Protein AF-A0A6S7HS37-F1 (afdb_monomer)

Mean predicted aligned error: 5.72 Å

Foldseek 3Di:
DCLLLVLLQQLLPLVDLVSVLVSLVVLLCVLVVPVVSVVLVCVLQPPVRSVVSNVCSNCCSVVQDNVSSCSSNVTPRDDDDDPDPPD

Radius of gyration: 13.05 Å; Cα contacts (8 Å, |Δi|>4): 94; chains: 1; bounding box: 36×22×39 Å

Sequence (87 aa):
LRVVHGLLFALGNANHPDSQRQAAITLEFFVRSFPFVNDKVKEALGETFYEEFLKNPDDLYVKLTSIQADVLSSNKINIPGDTEVQE

Secondary structure (DSSP, 8-state):
--HHHHHHHHHT-TT-HHHHHHHHHHHHHHHHH-HHHHHHHHHHH-HHHHHHHHH-HHHHHHH--HHHHHHHHT-------------

Solvent-accessible surface area (backbone atoms only — not comparable to full-atom values): 4871 Å² total; per-residue (Å²): 75,68,62,64,40,51,29,37,30,38,40,22,36,79,92,40,61,70,53,9,38,54,24,31,55,52,46,50,53,46,33,76,72,32,68,71,51,30,53,55,49,35,66,73,55,32,67,71,54,37,53,52,40,72,74,38,38,90,54,39,59,81,69,61,46,75,66,58,23,47,53,28,54,66,55,81,67,74,49,78,60,94,83,76,85,83,127

pLDDT: mean 84.71, std 12.11, range [40.81, 95.25]

Organism: Paramuricea clavata (NCBI:txid317549)

Structure (mmCIF, N/CA/C/O backbone):
data_AF-A0A6S7HS37-F1
#
_entry.id   AF-A0A6S7HS37-F1
#
loop_
_atom_site.group_PDB
_atom_site.id
_atom_site.type_symbol
_atom_site.label_atom_id
_atom_site.label_alt_id
_atom_site.label_comp_id
_atom_site.label_asym_id
_atom_site.label_entity_id
_atom_site.label_seq_id
_atom_site.pdbx_PDB_ins_code
_atom_site.Cartn_x
_atom_site.Cartn_y
_atom_site.Cartn_z
_atom_site.occupancy
_atom_site.B_iso_or_equiv
_atom_site.auth_seq_id
_atom_site.auth_comp_id
_atom_site.auth_asym_id
_atom_site.auth_atom_id
_atom_site.pdbx_PDB_model_num
ATOM 1 N N . LEU A 1 1 ? -7.921 -8.013 11.803 1.00 61.94 1 LEU A N 1
ATOM 2 C CA . LEU A 1 1 ? -7.680 -8.319 10.373 1.00 61.94 1 LEU A CA 1
ATOM 3 C C . LEU A 1 1 ? -6.241 -7.967 9.974 1.00 61.94 1 LEU A C 1
ATOM 5 O O . LEU A 1 1 ? -5.911 -6.796 9.860 1.00 61.94 1 LEU A O 1
ATOM 9 N N . ARG A 1 2 ? -5.379 -8.971 9.736 1.00 84.31 2 ARG A N 1
ATOM 10 C CA . ARG A 1 2 ? -3.986 -8.781 9.255 1.00 84.31 2 ARG A CA 1
ATOM 11 C C . ARG A 1 2 ? -3.863 -8.551 7.739 1.00 84.31 2 ARG A C 1
ATOM 13 O O . ARG A 1 2 ? -2.761 -8.366 7.237 1.00 84.31 2 ARG A O 1
ATOM 20 N N . VAL A 1 3 ? -4.984 -8.560 7.017 1.00 91.19 3 VAL A N 1
ATOM 21 C CA . VAL A 1 3 ? -5.016 -8.449 5.549 1.00 91.19 3 VAL A CA 1
ATOM 22 C C . VAL A 1 3 ? -4.394 -7.134 5.080 1.00 91.19 3 VAL A C 1
ATOM 24 O O . VAL A 1 3 ? -3.512 -7.154 4.232 1.00 91.19 3 VAL A O 1
ATOM 27 N N . VAL A 1 4 ? -4.773 -6.004 5.686 1.00 93.44 4 VAL A N 1
ATOM 28 C CA . VAL A 1 4 ? -4.265 -4.679 5.288 1.00 93.44 4 VAL A CA 1
ATOM 29 C C . VAL A 1 4 ? -2.759 -4.553 5.522 1.00 93.44 4 VAL A C 1
ATOM 31 O O . VAL A 1 4 ? -2.050 -4.045 4.661 1.00 93.44 4 VAL A O 1
ATOM 34 N N . HIS A 1 5 ? -2.253 -5.096 6.632 1.00 93.44 5 HIS A N 1
ATOM 35 C CA . HIS A 1 5 ? -0.814 -5.168 6.892 1.00 93.44 5 HIS A CA 1
ATOM 36 C C . HIS A 1 5 ? -0.072 -5.929 5.788 1.00 93.44 5 HIS A C 1
ATOM 38 O O . HIS A 1 5 ? 0.933 -5.441 5.276 1.00 93.44 5 HIS A O 1
ATOM 44 N N . GLY A 1 6 ? -0.588 -7.099 5.395 1.00 94.25 6 GLY A N 1
ATOM 45 C CA . GLY A 1 6 ? -0.004 -7.905 4.323 1.00 94.25 6 GLY A CA 1
ATOM 46 C C . GLY A 1 6 ? -0.049 -7.212 2.960 1.00 94.25 6 GLY A C 1
ATOM 47 O O . GLY A 1 6 ? 0.918 -7.295 2.209 1.00 94.25 6 GLY A O 1
ATOM 48 N N . LEU A 1 7 ? -1.130 -6.484 2.658 1.00 94.19 7 LEU A N 1
ATOM 49 C CA . LEU A 1 7 ? -1.241 -5.706 1.421 1.00 94.19 7 LEU A CA 1
ATOM 50 C C . LEU A 1 7 ? -0.238 -4.552 1.385 1.00 94.19 7 LEU A C 1
ATOM 52 O O . LEU A 1 7 ? 0.443 -4.388 0.380 1.00 94.19 7 LEU A O 1
ATOM 56 N N . LEU A 1 8 ? -0.087 -3.796 2.476 1.00 93.00 8 LEU A N 1
ATOM 57 C CA . LEU A 1 8 ? 0.938 -2.751 2.566 1.00 93.00 8 LEU A CA 1
ATOM 58 C C . LEU A 1 8 ? 2.345 -3.346 2.442 1.00 93.00 8 LEU A C 1
ATOM 60 O O . LEU A 1 8 ? 3.162 -2.830 1.687 1.00 93.00 8 LEU A O 1
ATOM 64 N N . PHE A 1 9 ? 2.610 -4.476 3.100 1.00 93.38 9 PHE A N 1
ATOM 65 C CA . PHE A 1 9 ? 3.893 -5.168 2.992 1.00 93.38 9 PHE A CA 1
ATOM 66 C C . PHE A 1 9 ? 4.202 -5.587 1.546 1.00 93.38 9 PHE A C 1
ATOM 68 O O . PHE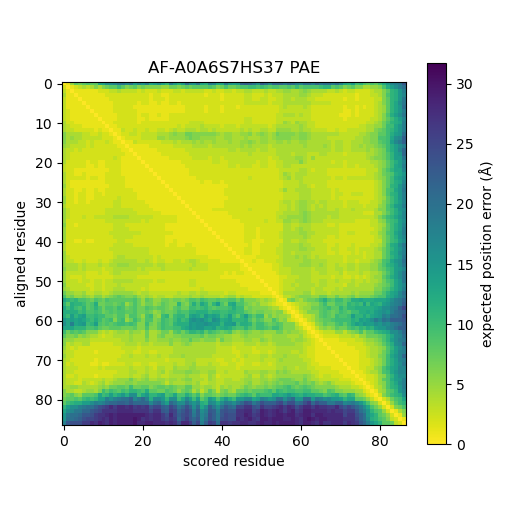 A 1 9 ? 5.289 -5.321 1.037 1.00 93.38 9 PHE A O 1
ATOM 75 N N . ALA A 1 10 ? 3.232 -6.200 0.861 1.00 92.75 10 ALA A N 1
ATOM 76 C CA . ALA A 1 10 ? 3.365 -6.599 -0.537 1.00 92.75 10 ALA A CA 1
ATOM 77 C C . ALA A 1 10 ? 3.515 -5.392 -1.477 1.00 92.75 10 ALA A C 1
ATOM 79 O O . ALA A 1 10 ? 4.305 -5.450 -2.416 1.00 92.75 10 ALA A O 1
ATOM 80 N N . LEU A 1 11 ? 2.823 -4.283 -1.198 1.00 91.44 11 LEU A N 1
ATOM 81 C CA . LEU A 1 11 ? 2.956 -3.027 -1.938 1.00 91.44 11 LEU A CA 1
ATOM 82 C C . LEU A 1 11 ? 4.364 -2.425 -1.811 1.00 91.44 11 LEU A C 1
ATOM 84 O O . LEU A 1 11 ? 4.864 -1.828 -2.759 1.00 91.44 11 LEU A O 1
ATOM 88 N N . GLY A 1 12 ? 5.037 -2.620 -0.675 1.00 90.50 12 GLY A N 1
ATOM 89 C CA . GLY A 1 12 ? 6.422 -2.186 -0.463 1.00 90.50 12 GLY A CA 1
ATOM 90 C C . GLY A 1 12 ? 7.479 -3.041 -1.172 1.00 90.50 12 GLY A C 1
ATOM 91 O O . GLY A 1 12 ? 8.651 -2.674 -1.187 1.00 90.50 12 GLY A O 1
ATOM 92 N N . ASN A 1 13 ? 7.108 -4.176 -1.772 1.00 89.75 13 ASN A N 1
ATOM 93 C CA . ASN A 1 13 ? 8.063 -5.119 -2.353 1.00 89.75 13 ASN A CA 1
ATOM 94 C C . ASN A 1 13 ? 8.473 -4.739 -3.788 1.00 89.75 13 ASN A C 1
ATOM 96 O O . ASN A 1 13 ? 8.038 -5.361 -4.756 1.00 89.75 13 ASN A O 1
AT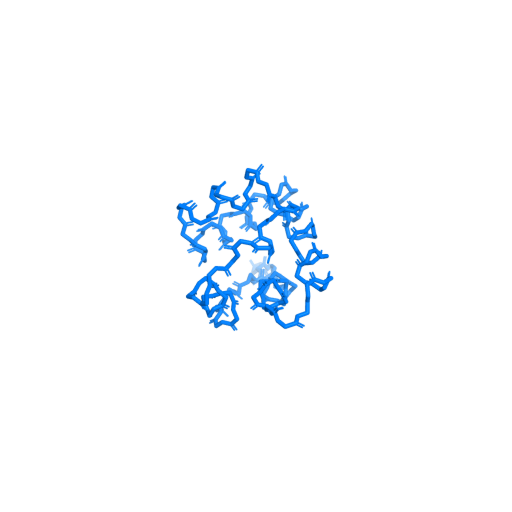OM 100 N N . ALA A 1 14 ? 9.366 -3.755 -3.920 1.00 83.94 14 ALA A N 1
ATOM 101 C CA . ALA A 1 14 ? 9.846 -3.233 -5.209 1.00 83.94 14 ALA A CA 1
ATOM 102 C C . ALA A 1 14 ? 10.532 -4.271 -6.123 1.00 83.94 14 ALA A C 1
ATOM 104 O O . ALA A 1 14 ? 10.674 -4.045 -7.321 1.00 83.94 14 ALA A O 1
ATOM 105 N N . ASN A 1 15 ? 10.931 -5.427 -5.583 1.00 87.75 15 ASN A N 1
ATOM 106 C CA . ASN A 1 15 ? 11.526 -6.513 -6.365 1.00 87.75 15 ASN A CA 1
ATOM 107 C C . ASN A 1 15 ? 10.483 -7.356 -7.123 1.00 87.75 15 ASN A C 1
ATOM 109 O O . ASN A 1 15 ? 10.861 -8.182 -7.949 1.00 87.75 15 ASN A O 1
ATOM 113 N N . HIS A 1 16 ? 9.186 -7.179 -6.837 1.00 89.75 16 HIS A N 1
ATOM 114 C CA . HIS A 1 16 ? 8.098 -7.973 -7.416 1.00 89.75 16 HIS A CA 1
ATOM 115 C C . HIS A 1 16 ? 6.946 -7.067 -7.903 1.00 89.75 16 HIS A C 1
ATOM 117 O O . HIS A 1 16 ? 5.909 -6.984 -7.236 1.00 89.75 16 HIS A O 1
ATOM 123 N N . PRO A 1 17 ? 7.091 -6.411 -9.072 1.00 85.44 17 PRO A N 1
ATOM 124 C CA . PRO A 1 17 ? 6.144 -5.401 -9.561 1.00 85.44 17 PRO A CA 1
ATOM 125 C C . PRO A 1 17 ? 4.695 -5.891 -9.688 1.00 85.44 17 PRO A C 1
ATOM 127 O O . PRO A 1 17 ? 3.769 -5.188 -9.291 1.00 85.44 17 PRO A O 1
ATOM 130 N N . ASP A 1 18 ? 4.483 -7.123 -10.163 1.00 88.44 18 ASP A N 1
ATOM 131 C CA . ASP A 1 18 ? 3.134 -7.695 -10.291 1.00 88.44 18 ASP A CA 1
ATOM 132 C C . ASP A 1 18 ? 2.442 -7.840 -8.930 1.00 88.44 18 ASP A C 1
ATOM 134 O O . ASP A 1 18 ? 1.259 -7.523 -8.789 1.00 88.44 18 ASP A O 1
ATOM 138 N N . SER A 1 19 ? 3.193 -8.261 -7.906 1.00 89.25 19 SER A N 1
ATOM 139 C CA . SER A 1 19 ? 2.682 -8.371 -6.538 1.00 89.25 19 SER A CA 1
ATOM 140 C C . SER A 1 19 ? 2.350 -6.999 -5.959 1.00 89.25 19 SER A C 1
ATOM 142 O O . SER A 1 19 ? 1.334 -6.868 -5.277 1.00 89.25 19 SER A O 1
ATOM 144 N N . GLN A 1 20 ? 3.176 -5.982 -6.222 1.00 88.69 20 GLN A N 1
ATOM 145 C CA . GLN A 1 20 ? 2.886 -4.617 -5.781 1.00 88.69 20 GLN A CA 1
ATOM 146 C C . GLN A 1 20 ? 1.614 -4.092 -6.438 1.00 88.69 20 GLN A C 1
ATOM 148 O O . GLN A 1 20 ? 0.744 -3.566 -5.748 1.00 88.69 20 GLN A O 1
ATOM 153 N N . ARG A 1 21 ? 1.474 -4.279 -7.755 1.00 88.19 21 ARG A N 1
ATOM 154 C CA . ARG A 1 21 ? 0.296 -3.846 -8.507 1.00 88.19 21 ARG A CA 1
ATOM 155 C C . ARG A 1 21 ? -0.979 -4.504 -7.985 1.00 88.19 21 ARG A C 1
ATOM 157 O O . ARG A 1 21 ? -1.964 -3.822 -7.714 1.00 88.19 21 ARG A O 1
ATOM 164 N N . GLN A 1 22 ? -0.967 -5.823 -7.805 1.00 91.81 22 GLN A N 1
ATOM 165 C CA . GLN A 1 22 ? -2.119 -6.557 -7.274 1.00 91.81 22 GLN A CA 1
ATOM 166 C C . GLN A 1 22 ? -2.469 -6.112 -5.848 1.00 91.81 22 GLN A C 1
ATOM 168 O O . GLN A 1 22 ? -3.650 -5.957 -5.521 1.00 91.81 22 GLN A O 1
ATOM 173 N N . ALA A 1 23 ? -1.458 -5.859 -5.013 1.00 92.44 23 ALA A N 1
ATOM 174 C CA . ALA A 1 23 ? -1.657 -5.336 -3.670 1.00 92.44 23 ALA A CA 1
ATOM 175 C C . ALA A 1 23 ? -2.244 -3.917 -3.683 1.00 92.44 23 ALA A C 1
ATOM 177 O O . ALA A 1 23 ? -3.163 -3.657 -2.911 1.00 92.44 23 ALA A O 1
ATOM 178 N N . ALA A 1 24 ? -1.783 -3.036 -4.579 1.00 90.88 24 ALA A N 1
ATOM 179 C CA . ALA A 1 24 ? -2.295 -1.673 -4.738 1.00 90.88 24 ALA A CA 1
ATOM 180 C C . ALA A 1 24 ? -3.787 -1.667 -5.094 1.00 90.88 24 ALA A C 1
ATOM 182 O O . ALA A 1 24 ? -4.577 -1.041 -4.393 1.00 90.88 24 ALA A O 1
ATOM 183 N N . ILE A 1 25 ? -4.177 -2.422 -6.128 1.00 90.88 25 ILE A N 1
ATOM 184 C CA . ILE A 1 25 ? -5.573 -2.532 -6.587 1.00 90.88 25 ILE A CA 1
ATOM 185 C C . ILE A 1 25 ? -6.461 -3.094 -5.471 1.00 90.88 25 ILE A C 1
ATOM 187 O O . ILE A 1 25 ? -7.554 -2.596 -5.202 1.00 90.88 25 ILE A O 1
ATOM 191 N N . THR A 1 26 ? -5.982 -4.132 -4.782 1.00 93.56 26 THR A N 1
ATOM 192 C CA . THR A 1 26 ? -6.740 -4.751 -3.689 1.00 93.56 26 THR A CA 1
ATOM 193 C C . THR A 1 26 ? -6.884 -3.791 -2.508 1.00 93.56 26 THR A C 1
ATOM 195 O O . THR A 1 26 ? -7.968 -3.663 -1.940 1.00 93.56 26 THR A O 1
ATOM 198 N N . LEU A 1 27 ? -5.812 -3.089 -2.137 1.00 93.31 27 LEU A N 1
ATOM 199 C CA . LEU A 1 27 ? -5.830 -2.103 -1.060 1.00 93.31 27 LEU A CA 1
ATOM 200 C C . LEU A 1 27 ? -6.755 -0.929 -1.393 1.00 93.31 27 LEU A C 1
ATOM 202 O O . LEU A 1 27 ? -7.486 -0.482 -0.511 1.00 93.31 27 LEU A O 1
ATOM 206 N N . GLU A 1 28 ? -6.773 -0.474 -2.650 1.00 92.94 28 GLU A N 1
ATOM 207 C CA . GLU A 1 28 ? -7.691 0.564 -3.125 1.00 92.94 28 GLU A CA 1
ATOM 208 C C . GLU A 1 28 ? -9.146 0.150 -2.886 1.00 92.94 28 GLU A C 1
ATOM 210 O O . GLU A 1 28 ? -9.928 0.909 -2.308 1.00 92.94 28 GLU A O 1
ATOM 215 N N . PHE A 1 29 ? -9.502 -1.078 -3.274 1.00 93.75 29 PHE A N 1
ATOM 216 C CA . PHE A 1 29 ? -10.836 -1.614 -3.028 1.00 93.75 29 PHE A CA 1
ATOM 217 C C . PHE A 1 29 ? -11.195 -1.570 -1.536 1.00 93.75 29 PHE A C 1
ATOM 219 O O . PHE A 1 29 ? -12.290 -1.126 -1.183 1.00 93.75 29 PHE A O 1
ATOM 226 N N . PHE A 1 30 ? -10.278 -1.973 -0.650 1.00 93.94 30 PHE A N 1
ATOM 227 C CA . PHE A 1 30 ? -10.514 -1.944 0.794 1.00 93.94 30 PHE A CA 1
ATOM 228 C C . PHE A 1 30 ? -10.730 -0.526 1.333 1.00 93.94 30 PHE A C 1
ATOM 230 O O . PHE A 1 30 ? -11.699 -0.307 2.058 1.00 93.94 30 PHE A O 1
ATOM 237 N N . VAL A 1 31 ? -9.873 0.439 0.987 1.00 93.31 31 VAL A N 1
ATOM 238 C CA . VAL A 1 31 ? -10.023 1.811 1.502 1.00 93.31 31 VAL A CA 1
ATOM 239 C C . VAL A 1 31 ? -11.289 2.482 0.966 1.00 93.31 31 VAL A C 1
ATOM 241 O O . VAL A 1 31 ? -11.971 3.176 1.710 1.00 93.31 31 VAL A O 1
ATOM 244 N N . ARG A 1 32 ? -11.678 2.225 -0.290 1.00 93.38 32 ARG A N 1
ATOM 245 C CA . ARG A 1 32 ? -12.922 2.777 -0.851 1.00 93.38 32 ARG A CA 1
ATOM 246 C C . ARG A 1 32 ? -14.176 2.130 -0.265 1.00 93.38 32 ARG A C 1
ATOM 248 O O . ARG A 1 32 ? -15.209 2.788 -0.189 1.00 93.38 32 ARG A O 1
ATOM 255 N N . SER A 1 33 ? -14.096 0.858 0.124 1.00 95.25 33 SER A N 1
ATOM 256 C CA . SER A 1 33 ? -15.251 0.094 0.614 1.00 95.25 33 SER A CA 1
ATOM 257 C C . SER A 1 33 ? -15.471 0.228 2.120 1.00 95.25 33 SER A C 1
ATOM 259 O O . SER A 1 33 ? -16.604 0.112 2.582 1.00 95.25 33 SER A O 1
ATOM 261 N N . PHE A 1 34 ? -14.411 0.466 2.898 1.00 93.38 34 PHE A N 1
ATOM 262 C CA . PHE A 1 34 ? -14.464 0.456 4.359 1.00 93.38 34 PHE A CA 1
ATOM 263 C C . PHE A 1 34 ? -13.836 1.736 4.941 1.00 93.38 34 PHE A C 1
ATOM 265 O O . PHE A 1 34 ? -12.608 1.820 5.030 1.00 93.38 34 PHE A O 1
ATOM 272 N N . PRO A 1 35 ? -14.645 2.708 5.416 1.00 93.25 35 PRO A N 1
ATOM 273 C CA . PRO A 1 35 ? -14.144 3.977 5.961 1.00 93.25 35 PRO A CA 1
ATOM 274 C C . PRO A 1 35 ? -13.117 3.806 7.090 1.00 93.25 35 PRO A C 1
ATOM 276 O O . PRO A 1 35 ? -12.091 4.475 7.109 1.00 93.25 35 PRO A O 1
ATOM 279 N N . PHE A 1 36 ? -13.323 2.831 7.980 1.00 91.38 36 PHE A N 1
ATOM 280 C CA . PHE A 1 36 ? -12.359 2.542 9.045 1.00 91.38 36 PHE A CA 1
ATOM 281 C C . PHE A 1 36 ? -10.994 2.077 8.508 1.00 91.38 36 PHE A C 1
ATOM 283 O O . PHE A 1 36 ? -9.947 2.434 9.049 1.00 91.38 36 PHE A O 1
ATOM 290 N N . VAL A 1 37 ? -10.987 1.293 7.424 1.00 93.12 37 VAL A N 1
ATOM 291 C CA . VAL A 1 37 ? -9.744 0.864 6.769 1.00 93.12 37 VAL A CA 1
ATOM 292 C C . VAL A 1 37 ? -9.067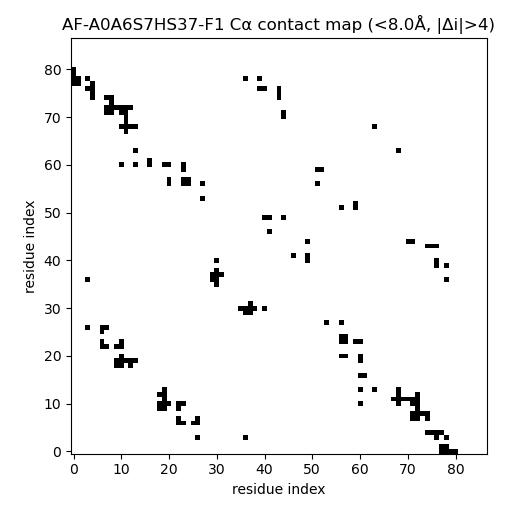 2.050 6.090 1.00 93.12 37 VAL A C 1
ATOM 294 O O . VAL A 1 37 ? -7.855 2.194 6.222 1.00 93.12 37 VAL A O 1
ATOM 297 N N . ASN A 1 38 ? -9.835 2.916 5.419 1.00 93.50 38 ASN A N 1
ATOM 298 C CA . ASN A 1 38 ? -9.337 4.167 4.844 1.00 93.50 38 ASN A CA 1
ATOM 299 C C . ASN A 1 38 ? -8.580 5.001 5.878 1.00 93.50 38 ASN A C 1
ATOM 301 O O . ASN A 1 38 ? -7.435 5.372 5.633 1.00 93.50 38 ASN A O 1
ATOM 305 N N . ASP A 1 39 ? -9.175 5.227 7.047 1.00 93.50 39 ASP A N 1
ATOM 306 C CA . ASP A 1 39 ? -8.568 6.070 8.077 1.00 93.50 39 ASP A CA 1
ATOM 307 C C . ASP A 1 39 ? -7.260 5.467 8.593 1.00 93.50 39 ASP A C 1
ATOM 309 O O . ASP A 1 39 ? -6.248 6.158 8.704 1.00 93.50 39 ASP A O 1
ATOM 313 N N . LYS A 1 40 ? -7.244 4.149 8.824 1.00 92.88 40 LYS A N 1
ATOM 314 C CA . LYS A 1 40 ? -6.049 3.435 9.290 1.00 92.88 40 LYS A CA 1
ATOM 315 C C . LYS A 1 40 ? -4.930 3.415 8.250 1.00 92.88 40 LYS A C 1
ATOM 317 O O . LYS A 1 40 ? -3.759 3.518 8.608 1.00 92.88 40 LYS A O 1
ATOM 322 N N . VAL A 1 41 ? -5.268 3.288 6.969 1.00 92.12 41 VAL A N 1
ATOM 323 C CA . VAL A 1 41 ? -4.287 3.319 5.875 1.00 92.12 41 VAL A CA 1
ATOM 324 C C . VAL A 1 41 ? -3.757 4.737 5.659 1.00 92.12 41 VAL A C 1
ATOM 326 O O . VAL A 1 41 ? -2.548 4.904 5.511 1.00 92.12 41 VAL A O 1
ATOM 329 N N . LYS A 1 42 ? -4.618 5.761 5.714 1.00 93.44 42 LYS A N 1
ATOM 330 C CA . LYS A 1 42 ? -4.204 7.169 5.633 1.00 93.44 42 LYS A CA 1
ATOM 331 C C . LYS A 1 42 ? -3.267 7.542 6.785 1.00 93.44 42 LYS A C 1
ATOM 333 O O . LYS A 1 42 ? -2.261 8.205 6.553 1.00 93.44 42 LYS A O 1
ATOM 338 N N . GLU A 1 43 ? -3.552 7.070 8.000 1.00 91.69 43 GLU A N 1
ATOM 339 C CA . GLU A 1 43 ? -2.678 7.227 9.171 1.00 91.69 43 GLU A CA 1
ATOM 340 C C . GLU A 1 43 ? -1.303 6.572 8.946 1.00 91.69 43 GLU A C 1
ATOM 342 O O . GLU A 1 43 ? -0.276 7.187 9.220 1.00 91.69 43 GLU A O 1
ATOM 347 N N . ALA A 1 44 ? -1.273 5.349 8.406 1.00 89.69 44 ALA A N 1
ATOM 348 C CA . ALA A 1 44 ? -0.031 4.606 8.188 1.00 89.69 44 ALA A CA 1
ATOM 349 C C . ALA A 1 44 ? 0.848 5.185 7.066 1.00 89.69 44 ALA A C 1
ATOM 351 O O . ALA A 1 44 ? 2.072 5.156 7.175 1.00 89.69 44 ALA A O 1
ATOM 352 N N . LEU A 1 45 ? 0.240 5.681 5.986 1.00 89.25 45 LEU A N 1
ATOM 353 C CA . LEU A 1 45 ? 0.961 6.228 4.833 1.00 89.25 45 LEU A CA 1
ATOM 354 C C . LEU A 1 45 ? 1.332 7.704 5.007 1.00 89.25 45 LEU A C 1
ATOM 356 O O . LEU A 1 45 ? 2.303 8.167 4.411 1.00 89.25 45 LEU A O 1
ATOM 360 N N . GLY A 1 46 ? 0.573 8.440 5.818 1.00 90.56 46 GLY A N 1
ATOM 361 C CA . GLY A 1 46 ? 0.621 9.895 5.854 1.00 90.56 46 GLY A CA 1
ATOM 362 C C . GLY A 1 46 ? -0.147 10.519 4.686 1.00 90.56 46 GLY A C 1
ATOM 363 O O . GLY A 1 46 ? -0.331 9.917 3.628 1.00 90.56 46 GLY A O 1
ATOM 364 N N . GLU A 1 47 ? -0.610 11.754 4.882 1.00 89.31 47 GLU A N 1
ATOM 365 C CA . GLU A 1 47 ? -1.565 12.411 3.982 1.00 89.31 47 GLU A CA 1
ATOM 366 C C . GLU A 1 47 ? -1.053 12.545 2.542 1.00 89.31 47 GLU A C 1
ATOM 368 O O . GLU A 1 47 ? -1.733 12.109 1.618 1.00 89.31 47 GLU A O 1
ATOM 373 N N . THR A 1 48 ? 0.171 13.042 2.348 1.00 88.75 48 THR A N 1
ATOM 374 C CA . THR A 1 48 ? 0.754 13.228 1.009 1.00 88.75 48 THR A CA 1
ATOM 375 C C . THR A 1 48 ? 0.868 11.914 0.236 1.00 88.75 48 THR A C 1
ATOM 377 O O . THR A 1 48 ? 0.443 11.832 -0.913 1.00 88.75 48 THR A O 1
ATOM 380 N N . PHE A 1 49 ? 1.406 10.865 0.866 1.00 87.38 49 PHE A N 1
ATOM 381 C CA . PHE A 1 49 ? 1.589 9.580 0.192 1.00 87.38 49 PHE A CA 1
ATOM 382 C C . PHE A 1 49 ? 0.245 8.884 -0.063 1.00 87.38 49 PHE A C 1
ATOM 384 O O . PHE A 1 49 ? 0.049 8.255 -1.102 1.00 87.38 49 PHE A O 1
ATOM 391 N N . TYR A 1 50 ? -0.715 9.049 0.849 1.00 90.38 50 TYR A N 1
ATOM 392 C CA . TYR A 1 50 ? -2.068 8.542 0.666 1.00 90.38 50 TYR A CA 1
ATOM 393 C C . TYR A 1 50 ? -2.786 9.187 -0.530 1.00 90.38 50 TYR A C 1
ATOM 395 O O . TYR A 1 50 ? -3.429 8.495 -1.320 1.00 90.38 50 TYR A O 1
ATOM 403 N N . GLU A 1 51 ? -2.663 10.504 -0.698 1.00 89.62 51 GLU A N 1
ATOM 404 C CA . GLU A 1 51 ? -3.245 11.215 -1.841 1.00 89.62 51 GLU A CA 1
ATOM 405 C C . GLU A 1 51 ? -2.635 10.774 -3.176 1.00 89.62 51 GLU A C 1
ATOM 407 O O . GLU A 1 51 ? -3.356 10.615 -4.166 1.00 89.62 51 GLU A O 1
ATOM 412 N N . GLU A 1 52 ? -1.319 10.546 -3.213 1.00 86.62 52 GLU A N 1
ATOM 413 C CA . GLU A 1 52 ? -0.636 9.983 -4.384 1.00 86.62 52 GLU A CA 1
ATOM 414 C C . GLU A 1 52 ? -1.157 8.583 -4.716 1.00 86.62 52 GLU A C 1
ATOM 416 O O . GLU A 1 52 ? -1.459 8.296 -5.879 1.00 86.62 52 GLU A O 1
ATOM 421 N N . PHE A 1 53 ? -1.329 7.743 -3.693 1.00 87.00 53 PHE A N 1
ATOM 422 C CA . PHE A 1 53 ? -1.892 6.404 -3.830 1.00 87.00 53 PHE A CA 1
ATOM 423 C C . PHE A 1 53 ? -3.302 6.415 -4.427 1.00 87.00 53 PHE A C 1
ATOM 425 O O . PHE A 1 53 ? -3.562 5.668 -5.368 1.00 87.00 53 PHE A O 1
ATOM 432 N N . LEU A 1 54 ? -4.196 7.288 -3.951 1.00 86.81 54 LEU A N 1
ATOM 433 C CA . LEU A 1 54 ? -5.565 7.364 -4.470 1.00 86.81 54 LEU A CA 1
ATOM 434 C C . LEU A 1 54 ? -5.669 7.970 -5.873 1.00 86.81 54 LEU A C 1
ATOM 436 O O . LEU A 1 54 ? -6.624 7.671 -6.592 1.00 86.81 54 LEU A O 1
ATOM 440 N N . LYS A 1 55 ? -4.730 8.841 -6.265 1.00 85.44 55 LYS A N 1
ATOM 441 C CA . LYS A 1 55 ? -4.748 9.463 -7.596 1.00 85.44 55 LYS A CA 1
ATOM 442 C C . LYS A 1 55 ? -4.486 8.455 -8.703 1.00 85.44 55 LYS A C 1
ATOM 444 O O . LYS A 1 55 ? -5.166 8.523 -9.719 1.00 85.44 55 LYS A O 1
ATOM 449 N N . ASN A 1 56 ? -3.500 7.574 -8.529 1.00 77.50 56 ASN A N 1
ATOM 450 C CA . ASN A 1 56 ? -3.121 6.588 -9.543 1.00 77.50 56 ASN A CA 1
ATOM 451 C C . ASN A 1 56 ? -2.597 5.284 -8.906 1.00 77.50 56 ASN A C 1
ATOM 453 O O . ASN A 1 56 ? -1.389 5.025 -8.937 1.00 77.50 56 ASN A O 1
ATOM 457 N N . PRO A 1 57 ? -3.478 4.435 -8.358 1.00 69.38 57 PRO A N 1
ATOM 458 C CA . PRO A 1 57 ? -3.078 3.194 -7.688 1.00 69.38 57 PRO A CA 1
ATOM 459 C C . PRO A 1 57 ? -2.401 2.199 -8.645 1.00 69.38 57 PRO A C 1
ATOM 461 O O . PRO A 1 57 ? -1.474 1.493 -8.249 1.00 69.38 57 PRO A O 1
ATOM 464 N N . ASP A 1 58 ? -2.794 2.210 -9.922 1.00 66.81 58 ASP A N 1
ATOM 465 C CA . ASP A 1 58 ? -2.197 1.406 -10.997 1.00 66.81 58 ASP A CA 1
ATOM 466 C C . ASP A 1 58 ? -0.807 1.891 -11.450 1.00 66.81 58 ASP A C 1
ATOM 468 O O . ASP A 1 58 ? -0.119 1.152 -12.136 1.00 66.81 58 ASP A O 1
ATOM 472 N N . ASP A 1 59 ? -0.361 3.093 -11.079 1.00 72.94 59 ASP A N 1
ATOM 473 C CA . ASP A 1 59 ? 0.975 3.610 -11.436 1.00 72.94 59 ASP A CA 1
ATOM 474 C C . ASP A 1 59 ? 1.894 3.739 -10.216 1.00 72.94 59 ASP A C 1
ATOM 476 O O . ASP A 1 59 ? 3.110 3.903 -10.361 1.00 72.94 59 ASP A O 1
ATOM 480 N N . LEU A 1 60 ? 1.322 3.708 -9.007 1.00 70.12 60 LEU A N 1
ATOM 481 C CA . LEU A 1 60 ? 2.052 3.964 -7.770 1.00 70.12 60 LEU A CA 1
ATOM 482 C C . LEU A 1 60 ? 3.194 2.961 -7.568 1.00 70.12 60 LEU A C 1
ATOM 484 O O . LEU A 1 60 ? 4.274 3.348 -7.127 1.00 70.12 60 LEU A O 1
ATOM 488 N N . TYR A 1 61 ? 2.991 1.695 -7.950 1.00 65.69 61 TYR A N 1
ATOM 489 C CA 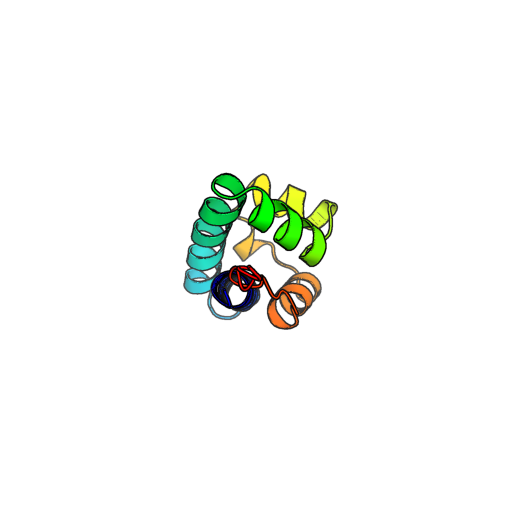. TYR A 1 61 ? 4.009 0.652 -7.803 1.00 65.69 61 TYR A CA 1
ATOM 490 C C . TYR A 1 61 ? 5.283 0.930 -8.618 1.00 65.69 61 TYR A C 1
ATOM 492 O O . TYR A 1 61 ? 6.365 0.514 -8.219 1.00 65.69 61 TYR A O 1
ATOM 500 N N . VAL A 1 62 ? 5.183 1.680 -9.723 1.00 66.81 62 VAL A N 1
ATOM 501 C CA . VAL A 1 62 ? 6.325 2.018 -10.592 1.00 66.81 62 VAL A CA 1
ATOM 502 C C . VAL A 1 62 ? 7.106 3.226 -10.061 1.00 66.81 62 VAL A C 1
ATOM 504 O O . VAL A 1 62 ? 8.277 3.407 -10.386 1.00 66.81 62 VAL A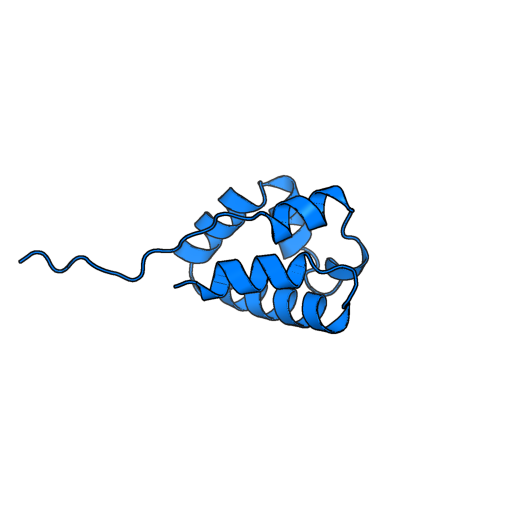 O 1
ATOM 507 N N . LYS A 1 63 ? 6.464 4.077 -9.252 1.00 73.62 63 LYS A N 1
ATOM 508 C CA . LYS A 1 63 ? 7.004 5.377 -8.807 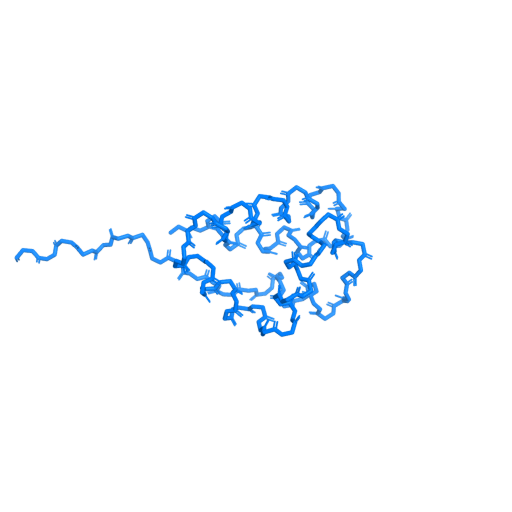1.00 73.62 63 LYS A CA 1
ATOM 509 C C . LYS A 1 63 ? 7.468 5.369 -7.350 1.00 73.62 63 LYS A C 1
ATOM 511 O O . LYS A 1 63 ? 7.842 6.413 -6.821 1.00 73.62 63 LYS A O 1
ATOM 516 N N . LEU A 1 64 ? 7.439 4.207 -6.705 1.00 81.75 64 LEU A N 1
ATOM 517 C CA . LEU A 1 64 ? 7.688 4.081 -5.280 1.00 81.75 64 LEU A CA 1
ATOM 518 C C . LEU A 1 64 ? 9.177 4.274 -4.965 1.00 81.75 64 LEU A C 1
ATOM 520 O O . LEU A 1 64 ? 10.037 3.531 -5.437 1.00 81.75 64 LEU A O 1
ATOM 524 N N . THR A 1 65 ? 9.494 5.281 -4.155 1.00 84.69 65 THR A N 1
ATOM 525 C CA . THR A 1 65 ? 10.868 5.509 -3.687 1.00 84.69 65 THR A CA 1
ATOM 526 C C . THR A 1 65 ? 11.287 4.435 -2.680 1.00 84.69 65 THR A C 1
ATOM 528 O O . THR A 1 65 ? 10.448 3.855 -1.990 1.00 84.69 65 THR A O 1
ATOM 531 N N . SER A 1 66 ? 12.595 4.211 -2.513 1.00 84.44 66 SER A N 1
ATOM 532 C CA . SER A 1 66 ? 13.109 3.259 -1.514 1.00 84.44 66 SER A CA 1
ATOM 533 C C . SER A 1 66 ? 12.636 3.577 -0.089 1.00 84.44 66 SER A C 1
ATOM 535 O O . SER A 1 66 ? 12.431 2.665 0.703 1.00 84.44 66 SER A O 1
ATOM 537 N N . ILE A 1 67 ? 12.416 4.861 0.226 1.00 87.50 67 ILE A N 1
ATOM 538 C CA . ILE A 1 67 ? 11.883 5.303 1.523 1.00 87.50 67 ILE A CA 1
ATOM 539 C C . ILE A 1 67 ? 10.412 4.901 1.665 1.00 87.50 67 ILE A C 1
ATOM 541 O O . ILE A 1 67 ? 10.023 4.333 2.679 1.00 87.50 67 ILE A O 1
ATOM 545 N N . GLN A 1 68 ? 9.589 5.152 0.644 1.00 87.25 68 GLN A N 1
ATOM 546 C CA . GLN A 1 68 ? 8.181 4.739 0.651 1.00 87.25 68 GLN A CA 1
ATOM 547 C C . GLN A 1 68 ? 8.042 3.211 0.731 1.00 87.25 68 GLN A C 1
ATOM 549 O O . GLN A 1 68 ? 7.154 2.708 1.417 1.00 87.25 68 GLN A O 1
ATOM 554 N N . ALA A 1 69 ? 8.939 2.467 0.076 1.00 88.69 69 ALA A N 1
ATOM 555 C CA . ALA A 1 69 ? 8.968 1.006 0.133 1.00 88.69 69 ALA A CA 1
ATOM 556 C C . ALA A 1 69 ? 9.290 0.508 1.549 1.00 88.69 69 ALA A C 1
ATOM 558 O O . ALA A 1 69 ? 8.650 -0.421 2.049 1.00 88.69 69 ALA A O 1
ATOM 559 N N . ASP A 1 70 ? 10.235 1.162 2.227 1.00 88.44 70 ASP A N 1
ATOM 560 C CA . ASP A 1 70 ? 10.577 0.867 3.617 1.00 88.44 70 ASP A CA 1
ATOM 561 C C . ASP A 1 70 ? 9.411 1.172 4.573 1.00 88.44 70 ASP A C 1
ATOM 563 O O . ASP A 1 70 ? 9.047 0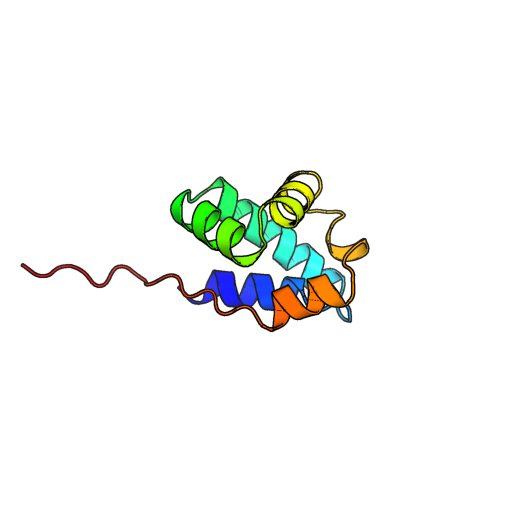.323 5.386 1.00 88.44 70 ASP A O 1
ATOM 567 N N . VAL A 1 71 ? 8.731 2.314 4.413 1.00 89.06 71 VAL A N 1
ATOM 568 C CA . VAL A 1 71 ? 7.524 2.668 5.193 1.00 89.06 71 VAL A CA 1
ATOM 569 C C . VAL A 1 71 ? 6.436 1.598 5.055 1.00 89.06 71 VAL A C 1
ATOM 571 O O . VAL A 1 71 ? 5.837 1.170 6.043 1.00 89.06 71 VAL A O 1
ATOM 574 N N . LEU A 1 72 ? 6.201 1.125 3.833 1.00 91.38 72 LEU A N 1
ATOM 575 C CA . LEU A 1 72 ? 5.230 0.075 3.543 1.00 91.38 72 LEU A CA 1
ATOM 576 C C . LEU A 1 72 ? 5.627 -1.284 4.130 1.00 91.38 72 LEU A C 1
ATOM 578 O O . LEU A 1 72 ? 4.799 -1.960 4.739 1.00 91.38 72 LEU A O 1
ATOM 582 N N . SER A 1 73 ? 6.884 -1.694 3.976 1.00 89.62 73 SER A N 1
ATOM 583 C CA . SER A 1 73 ? 7.369 -3.000 4.446 1.00 89.62 73 SER A CA 1
ATOM 584 C C . SER A 1 73 ? 7.563 -3.070 5.968 1.00 89.62 73 SER A C 1
ATOM 586 O O . SER A 1 73 ? 7.439 -4.143 6.557 1.00 89.62 73 SER A O 1
ATOM 588 N N . SER A 1 74 ? 7.780 -1.931 6.629 1.00 89.69 74 SER A N 1
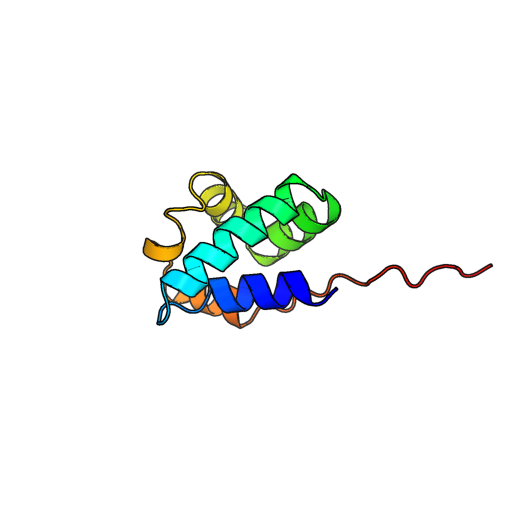ATOM 589 C CA . SER A 1 74 ? 7.907 -1.818 8.089 1.00 89.69 74 SER A CA 1
ATOM 590 C C . SER A 1 74 ? 6.602 -1.423 8.796 1.00 89.69 74 SER A C 1
ATOM 592 O O . SER A 1 74 ? 6.595 -1.205 10.015 1.00 89.69 74 SER A O 1
ATOM 594 N N . ASN A 1 75 ? 5.489 -1.342 8.055 1.00 89.38 75 ASN A N 1
ATOM 595 C CA . ASN A 1 75 ? 4.210 -0.885 8.585 1.00 89.38 75 ASN A CA 1
ATOM 596 C C . ASN A 1 75 ? 3.766 -1.714 9.807 1.00 89.38 75 ASN A C 1
ATOM 598 O O . ASN A 1 75 ? 3.891 -2.938 9.845 1.00 89.38 75 ASN A O 1
ATOM 602 N N . LYS A 1 76 ? 3.181 -1.043 10.801 1.00 88.88 76 LYS A N 1
ATOM 603 C CA . LYS A 1 76 ? 2.675 -1.675 12.033 1.00 88.88 76 LYS A CA 1
ATOM 604 C C . LYS A 1 76 ? 1.154 -1.647 12.115 1.00 88.88 76 LYS A C 1
ATOM 606 O O . LYS A 1 76 ? 0.600 -1.699 13.212 1.00 88.88 76 LYS A O 1
ATOM 611 N N . ILE A 1 77 ? 0.476 -1.517 10.971 1.00 88.81 77 ILE A N 1
ATOM 612 C CA . ILE A 1 77 ? -0.978 -1.394 10.961 1.00 88.81 77 ILE A CA 1
ATOM 613 C C . ILE A 1 77 ? -1.582 -2.652 11.589 1.00 88.81 77 ILE A C 1
ATOM 615 O O . ILE A 1 77 ? -1.283 -3.786 11.210 1.00 88.81 77 ILE A O 1
ATOM 619 N N . ASN A 1 78 ? -2.433 -2.450 12.582 1.00 84.88 78 ASN A N 1
ATOM 620 C CA . ASN A 1 78 ? -3.185 -3.524 13.194 1.00 84.88 78 ASN A CA 1
ATOM 621 C C . ASN A 1 78 ? -4.630 -3.069 13.303 1.00 84.88 78 ASN A C 1
ATOM 623 O O . ASN A 1 78 ? -4.961 -2.196 14.100 1.00 84.88 78 ASN A O 1
ATOM 627 N N . ILE A 1 79 ? -5.474 -3.647 12.458 1.00 81.44 79 ILE A N 1
ATOM 628 C CA . ILE A 1 79 ? -6.913 -3.416 12.481 1.00 81.44 79 ILE A CA 1
ATOM 629 C C . ILE A 1 79 ? -7.478 -4.498 13.401 1.00 81.44 79 ILE A C 1
ATOM 631 O O . ILE A 1 79 ? -7.457 -5.669 12.995 1.00 81.44 79 ILE A O 1
ATOM 635 N N . PRO A 1 80 ? -7.916 -4.181 14.632 1.00 73.75 80 PRO A N 1
ATOM 636 C CA . PRO A 1 80 ? -8.572 -5.173 15.475 1.00 73.75 80 PRO A CA 1
ATOM 637 C C . PRO A 1 80 ? -9.783 -5.730 14.713 1.00 73.75 80 PRO A C 1
ATOM 639 O O . PRO A 1 80 ? -10.473 -5.000 14.008 1.00 73.75 80 PRO A O 1
ATOM 642 N N . GLY A 1 81 ? -9.969 -7.052 14.740 1.00 65.06 81 GLY A N 1
ATOM 643 C CA . GLY A 1 81 ? -11.295 -7.590 14.424 1.00 65.06 81 GLY A CA 1
ATOM 644 C C . GLY A 1 81 ? -12.169 -7.301 15.633 1.00 65.06 81 GLY A C 1
ATOM 645 O O . GLY A 1 81 ? -11.628 -7.369 16.734 1.00 65.06 81 GLY A O 1
ATOM 646 N N . ASP A 1 82 ? -13.438 -6.946 15.442 1.00 59.12 82 ASP A N 1
ATOM 647 C CA . ASP A 1 82 ? -14.352 -6.660 16.549 1.00 59.12 82 ASP A CA 1
ATOM 648 C C . ASP A 1 82 ? -14.247 -7.752 17.621 1.00 59.12 82 ASP A C 1
ATOM 650 O O . ASP A 1 82 ? -14.705 -8.881 17.452 1.00 59.12 82 ASP A O 1
ATOM 654 N N . THR A 1 83 ? -13.593 -7.417 18.726 1.00 53.66 83 THR A N 1
ATOM 655 C CA . THR A 1 83 ? -13.682 -8.149 19.984 1.00 53.66 83 THR A CA 1
ATOM 656 C C . THR A 1 83 ? -14.223 -7.185 21.014 1.00 53.66 83 THR A C 1
ATOM 658 O O . THR A 1 83 ? -13.541 -6.868 21.977 1.00 53.66 83 THR A O 1
ATOM 661 N N . GLU A 1 84 ? -15.445 -6.713 20.789 1.00 53.47 84 GLU A N 1
ATOM 662 C CA . GLU A 1 84 ? -16.307 -6.209 21.851 1.00 53.47 84 GLU A CA 1
ATOM 663 C C . GLU A 1 84 ? -17.737 -6.688 21.593 1.00 53.47 84 GLU A C 1
ATOM 665 O O . GLU A 1 84 ? -18.522 -6.064 20.889 1.00 53.47 84 GLU A O 1
ATOM 670 N N . VAL A 1 85 ? -18.077 -7.821 22.202 1.00 52.84 85 VAL A N 1
ATOM 671 C CA . VAL A 1 85 ? -19.369 -7.917 22.882 1.00 52.84 85 VAL A CA 1
ATOM 672 C C . VAL A 1 85 ? -19.016 -8.187 24.340 1.00 52.84 85 VAL A C 1
ATOM 674 O O . VAL A 1 85 ? -18.833 -9.330 24.749 1.00 52.84 85 VAL A O 1
ATOM 677 N N . GLN A 1 86 ? -18.746 -7.119 25.090 1.00 43.16 86 GLN A N 1
ATOM 678 C CA . GLN A 1 86 ? -18.890 -7.169 26.541 1.00 43.16 86 GLN A CA 1
ATOM 679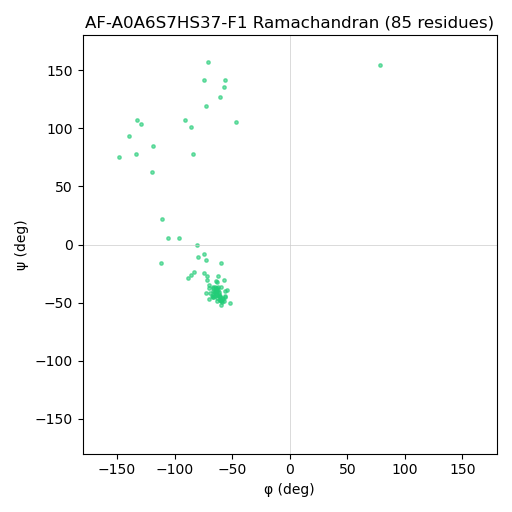 C C . GLN A 1 86 ? -20.361 -6.836 26.804 1.00 43.16 86 GLN A C 1
ATOM 681 O O . GLN A 1 86 ? -20.760 -5.682 26.651 1.00 43.16 86 GLN A O 1
ATOM 686 N N . GLU A 1 87 ? -21.157 -7.877 27.060 1.00 40.81 87 GLU A N 1
ATOM 687 C CA . GLU A 1 87 ? -22.497 -7.768 27.659 1.00 40.81 87 GLU A CA 1
ATOM 688 C C . GLU A 1 87 ? -22.407 -7.357 29.135 1.00 40.81 87 GLU A C 1
ATOM 690 O O . GLU A 1 87 ? -21.444 -7.791 29.815 1.00 40.81 87 GLU A O 1
#

InterPro domains:
  IPR041090 Protein of unknown function DUF5578 [PTHR34258] (1-83)